Protein AF-A0A5S3YMP7-F1 (afdb_monomer)

Secondary structure (DSSP, 8-state):
---------------TT--B---STT-B-BTTTEEEEEEES-EETTEES----S---GGGS-SEEEEEEEEES-TT-EEEEEEEETTEEEEEEEEE--SSEEEEEEEEE--TT--S-EEEEE-

Organism: NCBI:txid161398

Sequence (123 aa):
ETETETRAEAKNQFDAEARIASVALGAKIDTQFISRAVLTTLIDDREPTNVLKDVIATTQFSDKLYFFTEVHALKDQVVSHLWFHQDELMAEVELPIQAARYRTYSSKNVMPSQTGDWRVEVV

Radius of gyration: 16.84 Å; Cα contacts (8 Å, |Δi|>4): 259; chains: 1; bounding box: 42×25×65 Å

Mean predicted aligned error: 10.52 Å

Foldseek 3Di:
DDDDDDDDDPPPCPDPPQPFDLDAQREGDRVVWWVDKAKALDDDPLHGPDGHHDKCQVVPHPFKIKIKTKTAPQAQHKKWKFKDQPNDTPDIDIDHHHDRIDIDMDMDGQDPVRGIGMYIYID

Nearest PDB structures (foldseek):
  6a97-assembly1_A  TM=4.297E-01  e=4.064E-02  Mus musculus
  8wae-assembly2_B  TM=6.163E-01  e=4.234E-01  Flammeovirga sp. OC4
  2y7q-assembly1_D  TM=5.086E-01  e=7.499E-01  Homo sapiens
  2y7q-assembly1_B  TM=4.751E-01  e=6.317E-01  Homo sapiens
  2jdp-assembly1_D  TM=4.290E-01  e=9.980E-01  Pseudomonas aeruginosa

Structure (mmCIF, N/CA/C/O backbone):
data_AF-A0A5S3YMP7-F1
#
_entry.id   AF-A0A5S3YMP7-F1
#
loop_
_atom_site.group_PDB
_atom_site.id
_atom_site.type_symbol
_atom_site.label_atom_id
_atom_site.label_alt_id
_atom_site.label_comp_id
_atom_site.label_asym_id
_atom_site.label_entity_id
_atom_site.label_seq_id
_atom_site.pdbx_PDB_ins_code
_atom_site.Cartn_x
_atom_site.Cartn_y
_atom_site.Cartn_z
_atom_site.occupancy
_atom_site.B_iso_or_equiv
_atom_site.auth_seq_id
_atom_site.auth_comp_id
_atom_site.auth_asym_id
_atom_site.auth_atom_id
_atom_site.pdbx_PDB_model_num
ATOM 1 N N . GLU A 1 1 ? -26.571 1.483 -45.012 1.00 40.94 1 GLU A N 1
ATOM 2 C CA . GLU A 1 1 ? -26.488 2.418 -43.875 1.00 40.94 1 GLU A CA 1
ATOM 3 C C . GLU A 1 1 ? -26.766 1.576 -42.641 1.00 40.94 1 GLU A C 1
ATOM 5 O O . GLU A 1 1 ? -27.828 0.982 -42.564 1.00 40.94 1 GLU A O 1
ATOM 10 N N . THR A 1 2 ? -25.776 1.245 -41.826 1.00 38.09 2 THR A N 1
ATOM 11 C CA . THR A 1 2 ? -25.373 2.142 -40.743 1.00 38.09 2 THR A CA 1
ATOM 12 C C . THR A 1 2 ? -23.894 1.984 -40.388 1.00 38.09 2 THR A C 1
ATOM 14 O O . THR A 1 2 ? -23.425 0.902 -40.041 1.00 38.09 2 THR A O 1
ATOM 17 N N . GLU A 1 3 ? -23.184 3.105 -40.485 1.00 40.47 3 GLU A N 1
ATOM 18 C CA . GLU A 1 3 ? -21.848 3.337 -39.948 1.00 40.47 3 GLU A CA 1
ATOM 19 C C . GLU A 1 3 ? -21.880 3.439 -38.413 1.00 40.47 3 GLU A C 1
ATOM 21 O O . GLU A 1 3 ? -22.714 4.120 -37.822 1.00 40.47 3 GLU A O 1
ATOM 26 N N . THR A 1 4 ? -20.995 2.657 -37.801 1.00 39.03 4 THR A N 1
ATOM 27 C CA . THR A 1 4 ? -19.967 3.014 -36.810 1.00 39.03 4 THR A CA 1
ATOM 28 C C . THR A 1 4 ? -19.983 4.423 -36.187 1.00 39.03 4 THR A C 1
ATOM 30 O O . THR A 1 4 ? -19.952 5.414 -36.900 1.00 39.03 4 THR A O 1
ATOM 33 N N . GLU A 1 5 ? -19.898 4.488 -34.849 1.00 46.69 5 GLU A N 1
ATOM 34 C CA . GLU A 1 5 ? -18.800 5.078 -34.033 1.00 46.69 5 GLU A CA 1
ATOM 35 C C . GLU A 1 5 ? -19.335 5.539 -32.656 1.00 46.69 5 GLU A C 1
ATOM 37 O O . GLU A 1 5 ? -20.278 6.317 -32.591 1.00 46.69 5 GLU A O 1
ATOM 42 N N . THR A 1 6 ? -18.958 4.965 -31.503 1.00 40.44 6 THR A N 1
ATOM 43 C CA . THR A 1 6 ? -17.669 4.907 -30.760 1.00 40.44 6 THR A CA 1
ATOM 44 C C . THR A 1 6 ? -17.685 5.867 -29.560 1.00 40.44 6 THR A C 1
ATOM 46 O O . THR A 1 6 ? -18.083 7.020 -29.705 1.00 40.44 6 THR A O 1
ATOM 49 N N . ARG A 1 7 ? -17.116 5.384 -28.430 1.00 36.66 7 ARG A N 1
ATOM 50 C CA . ARG A 1 7 ? -16.357 6.111 -27.375 1.00 36.66 7 ARG A CA 1
ATOM 51 C C . ARG A 1 7 ? -17.055 6.195 -26.009 1.00 36.66 7 ARG A C 1
ATOM 53 O O . ARG A 1 7 ? -18.170 6.674 -25.923 1.00 36.66 7 ARG A O 1
ATOM 60 N N . ALA A 1 8 ? -16.445 5.869 -24.875 1.00 43.53 8 ALA A N 1
ATOM 61 C CA . ALA A 1 8 ? -15.251 5.103 -24.528 1.00 43.53 8 ALA A CA 1
ATOM 62 C C . ALA A 1 8 ? -15.355 4.851 -23.018 1.00 43.53 8 ALA A C 1
ATOM 64 O O . ALA A 1 8 ? -15.471 5.803 -22.254 1.00 43.53 8 ALA A O 1
ATOM 65 N N . GLU A 1 9 ? -15.273 3.596 -22.595 1.00 35.72 9 GLU A N 1
ATOM 66 C CA . GLU A 1 9 ? -15.021 3.238 -21.201 1.00 35.72 9 GLU A CA 1
ATOM 67 C C . GLU A 1 9 ? -13.908 2.196 -21.221 1.00 35.72 9 GLU A C 1
ATOM 69 O O . GLU A 1 9 ? -14.138 1.012 -21.469 1.00 35.72 9 GLU A O 1
ATOM 74 N N . ALA A 1 10 ? -12.672 2.660 -21.039 1.00 40.00 10 ALA A N 1
ATOM 75 C CA . ALA A 1 10 ? -11.547 1.793 -20.734 1.00 40.00 10 ALA A CA 1
ATOM 76 C C . ALA A 1 10 ? -11.792 1.215 -19.335 1.00 40.00 10 ALA A C 1
ATOM 78 O O . ALA A 1 10 ? -11.411 1.795 -18.322 1.00 40.00 10 ALA A O 1
ATOM 79 N N . LYS A 1 11 ? -12.536 0.109 -19.287 1.00 36.53 11 LYS A N 1
ATOM 80 C CA . LYS A 1 11 ? -12.733 -0.675 -18.075 1.00 36.53 11 LYS A CA 1
ATOM 81 C C . LYS A 1 11 ? -11.385 -1.246 -17.669 1.00 36.53 11 LYS A C 1
ATOM 83 O O . LYS A 1 11 ? -10.815 -2.052 -18.397 1.00 36.53 11 LYS A O 1
ATOM 88 N N . ASN A 1 12 ? -10.921 -0.788 -16.511 1.00 45.66 12 ASN A N 1
ATOM 89 C CA . ASN A 1 12 ? -9.810 -1.331 -15.748 1.00 45.66 12 ASN A CA 1
ATOM 90 C C . ASN A 1 12 ? -10.000 -2.852 -15.641 1.00 45.66 12 ASN A C 1
ATOM 92 O O . ASN A 1 12 ? -10.840 -3.337 -14.883 1.00 45.66 12 ASN A O 1
ATOM 96 N N . GLN A 1 13 ? -9.313 -3.591 -16.507 1.00 38.78 13 GLN A N 1
ATOM 97 C CA . GLN A 1 13 ? -9.484 -5.025 -16.671 1.00 38.78 13 GLN A CA 1
ATOM 98 C C . GLN A 1 13 ? -8.516 -5.721 -15.720 1.00 38.78 13 GLN A C 1
ATOM 100 O O . GLN A 1 13 ? -7.450 -6.170 -16.122 1.00 38.78 13 GLN A O 1
ATOM 105 N N . PHE A 1 14 ? -8.888 -5.761 -14.441 1.00 36.81 14 PHE A N 1
ATOM 106 C CA . PHE A 1 14 ? -8.357 -6.761 -13.523 1.00 36.81 14 PHE A CA 1
ATOM 107 C C . PHE A 1 14 ? -9.219 -8.011 -13.675 1.00 36.81 14 PHE A C 1
ATOM 109 O O . PHE A 1 14 ? -10.425 -7.985 -13.421 1.00 36.81 14 PHE A O 1
ATOM 116 N N . ASP A 1 15 ? -8.605 -9.061 -14.219 1.00 40.41 15 ASP A N 1
ATOM 117 C CA . ASP A 1 15 ? -9.253 -10.306 -14.617 1.00 4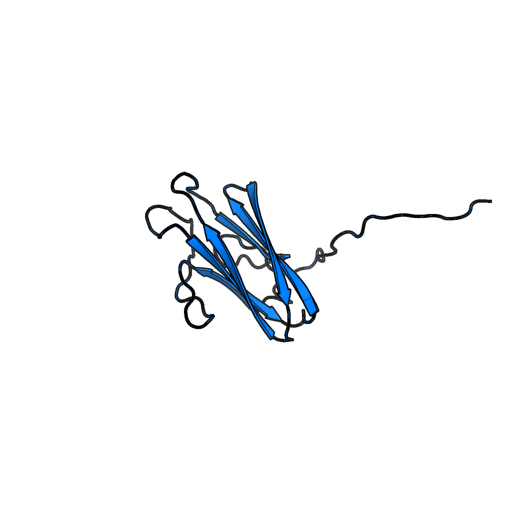0.41 15 ASP A CA 1
ATOM 118 C C . ASP A 1 15 ? -10.042 -10.945 -13.469 1.00 40.41 15 ASP A C 1
ATOM 120 O O . ASP A 1 15 ? -9.562 -11.103 -12.345 1.00 40.41 15 ASP A O 1
ATOM 124 N N . ALA A 1 16 ? -11.259 -11.391 -13.781 1.00 44.00 16 ALA A N 1
ATOM 125 C CA . ALA A 1 16 ? -12.158 -12.066 -12.845 1.00 44.00 16 ALA A CA 1
ATOM 126 C C . ALA A 1 16 ? -11.643 -13.447 -12.370 1.00 44.00 16 ALA A C 1
ATOM 128 O O . ALA A 1 16 ? -12.273 -14.073 -11.520 1.00 44.00 16 ALA A O 1
ATOM 129 N N . GLU A 1 17 ? -10.506 -13.914 -12.899 1.00 36.53 17 GLU A N 1
ATOM 130 C CA . GLU A 1 17 ? -9.829 -15.161 -12.516 1.00 36.53 17 GLU A CA 1
ATOM 131 C C . GLU A 1 17 ? -8.598 -14.951 -11.616 1.00 36.53 17 GLU A C 1
ATOM 133 O O . GLU A 1 17 ? -7.921 -15.928 -11.277 1.00 36.53 17 GLU A O 1
ATOM 138 N N . ALA A 1 18 ? -8.309 -13.709 -11.200 1.00 40.41 18 ALA A N 1
ATOM 139 C CA . ALA A 1 18 ? -7.247 -13.422 -10.241 1.00 40.41 18 ALA A CA 1
ATOM 140 C C . ALA A 1 18 ? -7.389 -14.343 -9.020 1.00 40.41 18 ALA A C 1
ATOM 142 O O . ALA A 1 18 ? -8.442 -14.426 -8.379 1.00 40.41 18 ALA A O 1
ATOM 143 N N . ARG A 1 19 ? -6.325 -15.081 -8.694 1.00 41.00 19 ARG A N 1
ATOM 144 C CA . ARG A 1 19 ? -6.305 -15.971 -7.528 1.00 41.00 19 ARG A CA 1
ATOM 145 C C . ARG A 1 19 ? -6.183 -15.106 -6.279 1.00 41.00 19 ARG A C 1
ATOM 147 O O . ARG A 1 19 ? -5.072 -14.876 -5.799 1.00 41.00 19 ARG A O 1
ATOM 154 N N . ILE A 1 20 ? -7.325 -14.622 -5.789 1.00 41.81 20 ILE A N 1
ATOM 155 C CA . ILE A 1 20 ? -7.423 -13.777 -4.598 1.00 41.81 20 ILE A CA 1
ATOM 156 C C . ILE A 1 20 ? -7.019 -14.592 -3.370 1.00 41.81 20 ILE A C 1
ATOM 158 O O . ILE A 1 20 ? -7.780 -15.436 -2.897 1.00 41.81 20 ILE A O 1
ATOM 162 N N . ALA A 1 21 ? -5.823 -14.341 -2.840 1.00 42.88 21 ALA A N 1
ATOM 163 C CA . ALA A 1 21 ? -5.437 -14.830 -1.520 1.00 42.88 21 ALA A CA 1
ATOM 164 C C . ALA A 1 21 ? -5.695 -13.742 -0.475 1.00 42.88 21 ALA A C 1
ATOM 166 O O . ALA A 1 21 ? -5.201 -12.627 -0.614 1.00 42.88 21 ALA A O 1
ATOM 167 N N . SER A 1 22 ? -6.420 -14.077 0.593 1.00 44.00 22 SER A N 1
ATOM 168 C CA . SER A 1 22 ? -6.526 -13.218 1.775 1.00 44.00 22 SER A CA 1
ATOM 169 C C . SER A 1 22 ? -5.193 -13.239 2.522 1.00 44.00 22 SER A C 1
ATOM 171 O O . SER A 1 22 ? -4.933 -14.159 3.298 1.00 44.00 22 SER A O 1
ATOM 173 N N . VAL A 1 23 ? -4.325 -12.256 2.287 1.00 49.38 23 VAL A N 1
ATOM 174 C CA . VAL A 1 23 ? -3.033 -12.154 2.984 1.00 49.38 23 VAL A CA 1
ATOM 175 C C . VAL A 1 23 ? -3.065 -10.942 3.903 1.00 49.38 23 VAL A C 1
ATOM 177 O O . VAL A 1 23 ? -3.118 -9.826 3.415 1.00 49.38 23 VAL A O 1
ATOM 180 N N . ALA A 1 24 ? -3.031 -11.184 5.220 1.00 46.44 24 ALA A N 1
ATOM 181 C CA . ALA A 1 24 ? -3.070 -10.181 6.293 1.00 46.44 24 ALA A CA 1
ATOM 182 C C . ALA A 1 24 ? -4.270 -9.206 6.206 1.00 46.44 24 ALA A C 1
ATOM 184 O O . ALA A 1 24 ? -4.332 -8.331 5.348 1.00 46.44 24 ALA A O 1
ATOM 185 N N . LEU A 1 25 ? -5.230 -9.338 7.130 1.00 55.75 25 LEU A N 1
ATOM 186 C CA . LEU A 1 25 ? -6.374 -8.417 7.256 1.00 55.75 25 LEU A CA 1
ATOM 187 C C . LEU A 1 25 ? -7.221 -8.243 5.974 1.00 55.75 25 LEU A C 1
ATOM 189 O O . LEU A 1 25 ? -7.590 -7.142 5.576 1.00 55.75 25 LEU A O 1
ATOM 193 N N . GLY A 1 26 ? -7.560 -9.354 5.314 1.00 57.69 26 GLY A N 1
ATOM 194 C CA . GLY A 1 26 ? -8.542 -9.340 4.222 1.00 57.69 26 GLY A CA 1
ATOM 195 C C . GLY A 1 26 ? -8.078 -8.624 2.951 1.00 57.69 26 GLY A C 1
ATOM 196 O O . GLY A 1 26 ? -8.922 -8.237 2.135 1.00 57.69 26 GLY A O 1
ATOM 197 N N . ALA A 1 27 ? -6.765 -8.437 2.772 1.00 65.06 27 ALA A N 1
ATOM 198 C CA . ALA A 1 27 ? -6.254 -7.893 1.529 1.00 65.06 27 ALA A CA 1
ATOM 199 C C . ALA A 1 27 ? -6.644 -8.787 0.352 1.00 65.06 27 ALA A C 1
ATOM 201 O O . ALA A 1 27 ? -6.510 -10.010 0.426 1.00 65.06 27 ALA A O 1
ATOM 202 N N . LYS A 1 28 ? -7.134 -8.175 -0.726 1.00 69.50 28 LYS A N 1
ATOM 203 C CA . LYS A 1 28 ? -7.396 -8.877 -1.983 1.00 69.50 28 LYS A CA 1
ATOM 204 C C . LYS A 1 28 ? -6.233 -8.600 -2.916 1.00 69.50 28 LYS A C 1
ATOM 206 O O . LYS A 1 28 ? -5.962 -7.439 -3.211 1.00 69.50 28 LYS A O 1
ATOM 211 N N . ILE A 1 29 ? -5.538 -9.660 -3.317 1.00 78.06 29 ILE A N 1
ATOM 212 C CA . ILE A 1 29 ? -4.356 -9.582 -4.174 1.00 78.06 29 ILE A CA 1
ATOM 213 C C . ILE A 1 29 ? -4.439 -10.609 -5.293 1.00 78.06 29 ILE A C 1
ATOM 215 O O . ILE A 1 29 ? -4.889 -11.728 -5.060 1.00 78.06 29 ILE A O 1
ATOM 219 N N . ASP A 1 30 ? -3.939 -10.273 -6.477 1.00 84.00 30 ASP A N 1
ATOM 220 C CA . ASP A 1 30 ? -3.674 -11.279 -7.497 1.00 84.00 30 ASP A CA 1
ATOM 221 C C . ASP A 1 30 ? -2.325 -11.959 -7.234 1.00 84.00 30 ASP A C 1
ATOM 223 O O . ASP A 1 30 ? -1.249 -11.399 -7.463 1.00 84.00 30 ASP A O 1
ATOM 227 N N . THR A 1 31 ? -2.377 -13.198 -6.749 1.00 83.12 31 THR A N 1
ATOM 228 C CA . THR A 1 31 ? -1.168 -13.986 -6.463 1.00 83.12 31 THR A CA 1
ATOM 229 C C . THR A 1 31 ? -0.366 -14.375 -7.707 1.00 83.12 31 THR A C 1
ATOM 231 O O . THR A 1 31 ? 0.763 -14.845 -7.563 1.00 83.12 31 THR A O 1
ATOM 234 N N . GLN A 1 32 ? -0.892 -14.155 -8.919 1.00 88.31 32 GLN A N 1
ATOM 235 C CA . GLN A 1 32 ? -0.117 -14.275 -10.154 1.00 88.31 32 GLN A CA 1
ATOM 236 C C . GLN A 1 32 ? 0.967 -13.198 -10.275 1.00 88.31 32 GLN A C 1
ATOM 238 O O . GLN A 1 32 ? 1.997 -13.461 -10.888 1.00 88.31 32 GLN A O 1
ATOM 243 N N . PHE A 1 33 ? 0.747 -12.011 -9.703 1.00 91.19 33 PHE A N 1
ATOM 244 C CA . PHE A 1 33 ? 1.648 -10.858 -9.836 1.00 91.19 33 PHE A CA 1
ATOM 245 C C . PHE A 1 33 ? 2.189 -10.362 -8.497 1.00 91.19 33 PHE A C 1
ATOM 247 O O . PHE A 1 33 ? 3.180 -9.632 -8.452 1.00 91.19 33 PHE A O 1
ATOM 254 N N . ILE A 1 34 ? 1.586 -10.775 -7.385 1.00 90.75 34 ILE A N 1
ATOM 255 C CA . ILE A 1 34 ? 1.952 -10.330 -6.044 1.00 90.75 34 ILE A CA 1
ATOM 256 C C . ILE A 1 34 ? 2.487 -11.525 -5.266 1.00 90.75 34 ILE A C 1
ATOM 258 O O . ILE A 1 34 ? 1.763 -12.465 -4.950 1.00 90.75 34 ILE A O 1
ATOM 262 N N . SER A 1 35 ? 3.782 -11.487 -4.953 1.00 89.94 35 SER A N 1
ATOM 263 C CA . SER A 1 35 ? 4.452 -12.555 -4.205 1.00 89.94 35 SER A CA 1
ATOM 264 C C . SER A 1 35 ? 4.366 -12.346 -2.694 1.00 89.94 35 SER A C 1
ATOM 266 O O . SER A 1 35 ? 4.386 -13.315 -1.934 1.00 89.94 35 SER A O 1
ATOM 268 N N . ARG A 1 36 ? 4.270 -11.089 -2.243 1.00 89.00 36 ARG A N 1
ATOM 269 C CA . ARG A 1 36 ? 4.077 -10.722 -0.835 1.00 89.00 36 ARG A CA 1
ATOM 270 C C . ARG A 1 36 ? 3.163 -9.513 -0.726 1.00 89.00 36 ARG A C 1
ATOM 272 O O . ARG A 1 36 ? 3.337 -8.547 -1.460 1.00 89.00 36 ARG A O 1
ATOM 279 N N . ALA A 1 37 ? 2.262 -9.554 0.246 1.00 88.50 37 ALA A N 1
ATOM 280 C CA . ALA A 1 37 ? 1.450 -8.425 0.672 1.0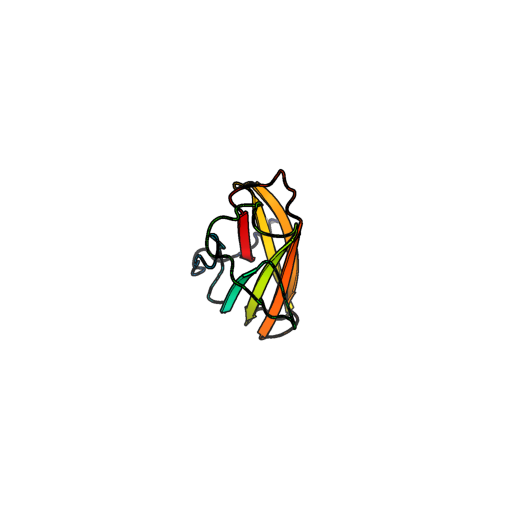0 88.50 37 ALA A CA 1
ATOM 281 C C . ALA A 1 37 ? 1.389 -8.441 2.200 1.00 88.50 37 ALA A C 1
ATOM 283 O O . ALA A 1 37 ? 1.018 -9.453 2.792 1.00 88.50 37 ALA A O 1
ATOM 284 N N . VAL A 1 38 ? 1.850 -7.373 2.846 1.00 86.00 38 VAL A N 1
ATOM 285 C CA . VAL A 1 38 ? 2.032 -7.345 4.299 1.00 86.00 38 VAL A CA 1
ATOM 286 C C . VAL A 1 38 ? 1.586 -6.003 4.844 1.00 86.00 38 VAL A C 1
ATOM 288 O O . VAL A 1 38 ? 2.165 -4.965 4.525 1.00 86.00 38 VAL A O 1
ATOM 291 N N . LEU A 1 39 ? 0.593 -6.037 5.727 1.00 83.81 39 LEU A N 1
ATOM 292 C CA . LEU A 1 39 ? 0.250 -4.896 6.559 1.00 83.81 39 LEU A CA 1
ATOM 293 C C . LEU A 1 39 ? 1.175 -4.875 7.784 1.00 83.81 39 LEU A C 1
ATOM 295 O O . LEU A 1 39 ? 1.274 -5.858 8.523 1.00 83.81 39 LEU A O 1
ATOM 299 N N . THR A 1 40 ? 1.876 -3.763 7.976 1.00 83.69 40 THR A N 1
ATOM 300 C CA . THR A 1 40 ? 2.902 -3.584 9.009 1.00 83.69 40 THR A CA 1
ATOM 301 C C . THR A 1 40 ? 2.796 -2.195 9.636 1.00 83.69 40 THR A C 1
ATOM 303 O O . THR A 1 40 ? 2.273 -1.255 9.037 1.00 83.69 40 THR A O 1
ATOM 306 N N . THR A 1 41 ? 3.313 -2.045 10.851 1.00 83.19 41 THR A N 1
ATOM 307 C CA . THR A 1 41 ? 3.457 -0.733 11.507 1.00 83.19 41 THR A CA 1
ATOM 308 C C . THR A 1 41 ? 4.783 -0.067 11.160 1.00 83.19 41 THR A C 1
ATOM 310 O O . THR A 1 41 ? 4.953 1.126 11.395 1.00 83.19 41 THR A O 1
ATOM 313 N N . LEU A 1 42 ? 5.734 -0.830 10.618 1.00 85.44 42 LEU A N 1
ATOM 314 C CA . LEU A 1 42 ? 7.073 -0.345 10.328 1.00 85.44 42 LEU A CA 1
ATOM 315 C C . LEU A 1 42 ? 7.682 -1.059 9.112 1.00 85.44 42 LEU A C 1
ATOM 317 O O . LEU A 1 42 ? 7.497 -2.262 8.901 1.00 85.44 42 LEU A O 1
ATOM 321 N N . ILE A 1 43 ? 8.401 -0.274 8.313 1.00 85.69 43 ILE A N 1
ATOM 322 C CA . ILE A 1 43 ? 9.248 -0.730 7.214 1.00 85.69 43 ILE A CA 1
ATOM 323 C C . ILE A 1 43 ? 10.661 -0.235 7.506 1.00 85.69 43 ILE A C 1
ATOM 325 O O . ILE A 1 43 ? 10.857 0.962 7.709 1.00 85.69 43 ILE A O 1
ATOM 329 N N . ASP A 1 44 ? 11.621 -1.153 7.498 1.00 87.69 44 ASP A N 1
ATOM 330 C CA . ASP A 1 44 ? 13.049 -0.881 7.644 1.00 87.69 44 ASP A CA 1
ATOM 331 C C . ASP A 1 44 ? 13.789 -1.521 6.468 1.00 87.69 44 ASP A C 1
ATOM 333 O O . ASP A 1 44 ? 13.441 -2.620 6.044 1.00 87.69 44 ASP A O 1
ATOM 337 N N . ASP A 1 45 ? 14.733 -0.799 5.867 1.00 89.88 45 ASP A N 1
ATOM 338 C CA . ASP A 1 45 ? 15.464 -1.236 4.663 1.00 89.88 45 ASP A CA 1
ATOM 339 C C . ASP A 1 45 ? 14.574 -1.840 3.544 1.00 89.88 45 ASP A C 1
ATOM 341 O O . ASP A 1 45 ? 14.895 -2.837 2.899 1.00 89.88 45 ASP A O 1
ATOM 345 N N . ARG A 1 46 ? 13.404 -1.224 3.303 1.00 87.19 46 ARG A N 1
ATOM 346 C CA . ARG A 1 46 ? 12.387 -1.681 2.326 1.00 87.19 46 ARG A CA 1
ATOM 347 C C . ARG A 1 46 ? 11.816 -3.080 2.602 1.00 87.19 46 ARG A C 1
ATOM 349 O O . ARG A 1 46 ? 11.296 -3.717 1.684 1.00 87.19 46 ARG A O 1
ATOM 356 N N . GLU A 1 47 ? 11.863 -3.537 3.846 1.00 87.88 47 GLU A N 1
ATOM 357 C CA . GLU A 1 47 ? 11.242 -4.773 4.315 1.00 87.88 47 GLU A CA 1
ATOM 358 C C . GLU A 1 47 ? 10.295 -4.489 5.494 1.00 87.88 47 GLU A C 1
ATOM 360 O O . GLU A 1 47 ? 10.586 -3.645 6.346 1.00 87.88 47 GLU A O 1
ATOM 365 N N . PRO A 1 48 ? 9.141 -5.173 5.577 1.00 85.75 48 PRO A N 1
ATOM 366 C CA . PRO A 1 48 ? 8.278 -5.079 6.744 1.00 85.75 48 PRO A CA 1
ATOM 367 C C . PRO A 1 48 ? 8.954 -5.751 7.946 1.00 85.75 48 PRO A C 1
ATOM 369 O O . PRO A 1 48 ? 9.362 -6.910 7.876 1.00 85.75 48 PRO A O 1
ATOM 372 N N . THR A 1 49 ? 9.036 -5.048 9.074 1.00 82.94 49 THR A N 1
ATOM 373 C CA . THR A 1 49 ? 9.662 -5.585 10.298 1.00 82.94 49 THR A CA 1
ATOM 374 C C . THR A 1 49 ? 8.705 -6.424 11.142 1.00 82.94 49 THR A C 1
ATOM 376 O O . THR A 1 49 ? 9.132 -7.174 12.018 1.00 82.94 49 THR A O 1
ATOM 379 N N . ASN A 1 50 ? 7.398 -6.295 10.908 1.00 77.56 50 ASN A N 1
ATOM 380 C CA . ASN A 1 50 ? 6.352 -7.040 11.595 1.00 77.56 50 ASN A CA 1
ATOM 381 C C . ASN A 1 50 ? 5.157 -7.302 10.668 1.00 77.56 50 ASN A C 1
ATOM 383 O O . ASN A 1 5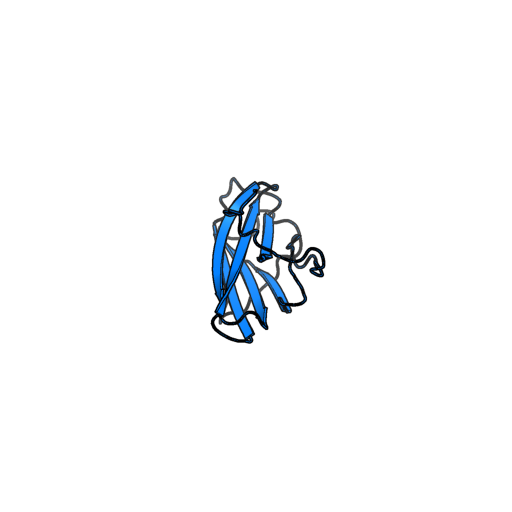0 ? 5.056 -6.751 9.576 1.00 77.56 50 ASN A O 1
ATOM 387 N N . VAL A 1 51 ? 4.254 -8.179 11.106 1.00 75.81 51 VAL A N 1
ATOM 388 C CA . VAL A 1 51 ? 3.037 -8.535 10.366 1.00 75.81 51 VAL A CA 1
ATOM 389 C C . VAL A 1 51 ? 1.842 -8.352 11.288 1.00 75.81 51 VAL A C 1
ATOM 391 O O . VAL A 1 51 ? 1.779 -8.987 12.342 1.00 75.81 51 VAL A O 1
ATOM 394 N N . LEU A 1 52 ? 0.890 -7.512 10.887 1.00 72.56 52 LEU A N 1
ATOM 395 C CA . LEU A 1 52 ? -0.413 -7.400 11.538 1.00 72.56 52 LEU A CA 1
ATOM 396 C C . LEU A 1 52 ? -1.330 -8.486 10.964 1.00 72.56 52 LEU A C 1
ATOM 398 O O . LEU A 1 52 ? -1.564 -8.523 9.758 1.00 72.56 52 LEU A O 1
ATOM 402 N N . LYS A 1 53 ? -1.776 -9.425 11.806 1.00 59.94 53 LYS A N 1
ATOM 403 C CA . LYS A 1 53 ? -2.477 -10.645 11.358 1.00 59.94 53 LYS A CA 1
ATOM 404 C C . LYS A 1 53 ? -3.994 -10.577 11.496 1.00 59.94 53 LYS A C 1
ATOM 406 O O . LYS A 1 53 ? -4.682 -11.115 10.640 1.00 59.94 53 LYS A O 1
ATOM 411 N N . ASP A 1 54 ? -4.491 -9.880 12.508 1.00 55.94 54 ASP A N 1
ATOM 412 C CA . ASP A 1 54 ? -5.911 -9.796 12.834 1.00 55.94 54 ASP A CA 1
ATOM 413 C C . ASP A 1 54 ? -6.212 -8.411 13.399 1.00 55.94 54 ASP A C 1
ATOM 415 O O . ASP A 1 54 ? -5.359 -7.838 14.073 1.00 55.94 54 ASP A O 1
ATOM 419 N N . VAL A 1 55 ? -7.392 -7.894 13.052 1.00 51.34 55 VAL A N 1
ATOM 420 C CA . VAL A 1 55 ? -8.079 -6.691 13.551 1.00 51.34 55 VAL A CA 1
ATOM 421 C C . VAL A 1 55 ? -7.180 -5.654 14.224 1.00 51.34 55 VAL A C 1
ATOM 423 O O . VAL A 1 55 ? -6.692 -5.808 15.345 1.00 51.34 55 VAL A O 1
ATOM 426 N N . ILE A 1 56 ? -7.045 -4.526 13.540 1.00 54.16 56 ILE A N 1
ATOM 427 C CA . ILE A 1 56 ? -6.330 -3.351 14.007 1.00 54.16 56 ILE A CA 1
ATOM 428 C C . ILE A 1 56 ? -7.099 -2.727 15.184 1.00 54.16 56 ILE A C 1
ATOM 430 O O . ILE A 1 56 ? -7.897 -1.802 15.049 1.00 54.16 56 ILE A O 1
ATOM 434 N N . ALA A 1 57 ? -6.860 -3.251 16.386 1.00 51.28 57 ALA A N 1
ATOM 435 C CA . ALA A 1 57 ? -7.223 -2.575 17.617 1.00 51.28 57 ALA A CA 1
ATOM 436 C C . ALA A 1 57 ? -6.276 -1.378 17.765 1.00 51.28 57 ALA A C 1
ATOM 438 O O . ALA A 1 57 ? -5.112 -1.529 18.141 1.00 51.28 57 ALA A O 1
ATOM 439 N N . THR A 1 58 ? -6.776 -0.189 17.425 1.00 49.09 58 THR A N 1
ATOM 440 C CA . THR A 1 58 ? -6.093 1.125 17.433 1.00 49.09 58 THR A CA 1
ATOM 441 C C . THR A 1 58 ? -5.340 1.435 18.723 1.00 49.09 58 THR A C 1
ATOM 443 O O . THR A 1 58 ? -4.478 2.302 18.742 1.00 49.09 58 THR A O 1
ATOM 446 N N . THR A 1 59 ? -5.623 0.712 19.803 1.00 46.06 59 THR A N 1
ATOM 447 C CA . THR A 1 59 ? -4.926 0.813 21.084 1.00 46.06 59 THR A CA 1
ATOM 448 C C . THR A 1 59 ? -3.481 0.291 21.071 1.00 46.06 59 THR A C 1
ATOM 450 O O . THR A 1 59 ? -2.813 0.421 22.093 1.00 46.06 59 THR A O 1
ATOM 453 N N . GLN A 1 60 ? -2.977 -0.290 19.970 1.00 50.69 60 GLN A N 1
ATOM 454 C CA . GLN A 1 60 ? -1.688 -1.009 19.955 1.00 50.69 60 GLN A CA 1
ATOM 455 C C . GLN A 1 60 ? -0.628 -0.519 18.948 1.00 50.69 60 GLN A C 1
ATOM 457 O O . GLN A 1 60 ? 0.449 -1.110 18.888 1.00 50.69 60 GLN A O 1
ATOM 462 N N . PHE A 1 61 ? -0.863 0.538 18.165 1.00 57.81 61 PHE A N 1
ATOM 463 C CA . PHE A 1 61 ? 0.142 1.040 17.216 1.00 57.81 61 PHE A CA 1
ATOM 464 C C . PHE A 1 61 ? 0.064 2.558 17.045 1.00 57.81 61 PHE A C 1
ATOM 466 O O . PHE A 1 61 ? -0.994 3.167 17.168 1.00 57.81 61 PHE A O 1
ATOM 473 N N . SER A 1 62 ? 1.216 3.168 16.772 1.00 55.47 62 SER A N 1
ATOM 474 C CA . SER A 1 62 ? 1.345 4.601 16.517 1.00 55.47 62 SER A CA 1
ATOM 475 C C . SER A 1 62 ? 0.807 4.940 15.130 1.00 55.47 62 SER A C 1
ATOM 477 O O . SER A 1 62 ? 1.437 4.513 14.168 1.00 55.47 62 SER A O 1
ATOM 479 N N . ASP A 1 63 ? -0.306 5.680 15.063 1.00 74.25 63 ASP A N 1
ATOM 480 C CA . ASP A 1 63 ? -0.888 6.566 14.026 1.00 74.25 63 ASP A CA 1
ATOM 481 C C . ASP A 1 63 ? -0.745 6.272 12.519 1.00 74.25 63 ASP A C 1
ATOM 483 O O . ASP A 1 63 ? -1.451 6.887 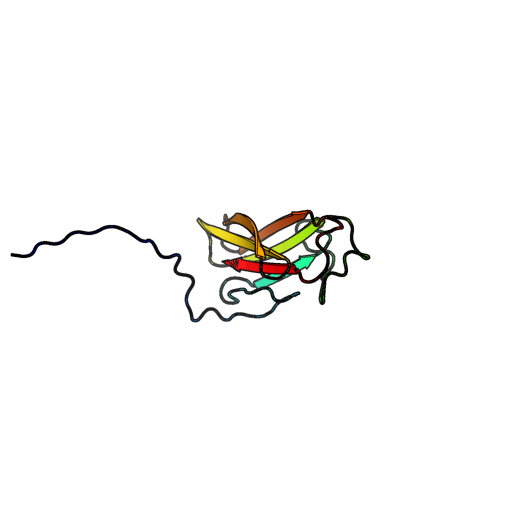11.729 1.00 74.25 63 ASP A O 1
ATOM 487 N N . LYS A 1 64 ? 0.141 5.396 12.052 1.00 84.62 64 LYS A N 1
ATOM 488 C CA . LYS A 1 64 ? 0.448 5.150 10.648 1.00 84.62 64 LYS A CA 1
ATOM 489 C C . LYS A 1 64 ? 0.616 3.658 10.399 1.00 84.62 64 LYS A C 1
ATOM 491 O O . LYS A 1 64 ? 1.406 2.978 11.049 1.00 84.62 64 LYS A O 1
ATOM 496 N N . LEU A 1 65 ? -0.097 3.178 9.392 1.00 86.31 65 LEU A N 1
ATOM 497 C CA . LEU A 1 65 ? 0.049 1.842 8.840 1.00 86.31 65 LEU A CA 1
ATOM 498 C C . LEU A 1 65 ? 0.796 1.905 7.522 1.00 86.31 65 LEU A C 1
ATOM 500 O O . LEU A 1 65 ? 0.664 2.868 6.764 1.00 86.31 65 LEU A O 1
ATOM 504 N N . TYR A 1 66 ? 1.524 0.839 7.231 1.00 90.00 66 TYR A N 1
ATOM 505 C CA . TYR A 1 66 ? 2.157 0.616 5.948 1.00 90.00 66 TYR A CA 1
ATOM 506 C C . TYR A 1 66 ? 1.628 -0.671 5.349 1.00 90.00 66 TYR A C 1
ATOM 508 O O . TYR A 1 66 ? 1.502 -1.684 6.036 1.00 90.00 66 TYR A O 1
ATOM 516 N N . PHE A 1 67 ? 1.362 -0.632 4.054 1.00 90.94 67 PHE A N 1
ATOM 517 C CA . PHE A 1 67 ? 1.036 -1.818 3.289 1.00 90.94 67 PHE A CA 1
ATOM 518 C C . PHE A 1 67 ? 2.142 -2.045 2.272 1.00 90.94 67 PHE A C 1
ATOM 520 O O . PHE A 1 67 ? 2.307 -1.267 1.331 1.00 90.94 67 PHE A O 1
ATOM 527 N N . PHE A 1 68 ? 2.948 -3.065 2.545 1.00 92.81 68 PHE A N 1
ATOM 528 C CA . PHE A 1 68 ? 4.065 -3.496 1.724 1.00 92.81 68 PHE A CA 1
ATOM 529 C C . PHE A 1 68 ? 3.583 -4.490 0.675 1.00 92.81 68 PHE A C 1
ATOM 531 O O . PHE A 1 68 ? 2.890 -5.451 1.014 1.00 92.81 68 PHE A O 1
ATOM 538 N N . THR A 1 69 ? 4.027 -4.310 -0.564 1.00 92.19 69 THR A N 1
ATOM 539 C CA . THR A 1 69 ? 3.799 -5.259 -1.650 1.00 92.19 69 THR A CA 1
ATOM 540 C C . THR A 1 69 ? 5.087 -5.564 -2.398 1.00 92.19 69 THR A C 1
ATOM 542 O O . THR A 1 69 ? 5.908 -4.695 -2.703 1.00 92.19 69 THR A O 1
ATOM 545 N N . GLU A 1 70 ? 5.266 -6.846 -2.700 1.00 93.50 70 GLU A N 1
ATOM 546 C CA . GLU A 1 70 ? 6.272 -7.312 -3.639 1.00 93.50 70 GLU A CA 1
ATOM 547 C C . GLU A 1 70 ? 5.582 -7.814 -4.904 1.00 93.50 70 GLU A C 1
ATOM 549 O O . GLU A 1 70 ? 4.835 -8.793 -4.883 1.00 93.50 70 GLU A O 1
ATOM 554 N N . VAL A 1 71 ? 5.858 -7.113 -5.997 1.00 94.56 71 VAL A N 1
ATOM 555 C CA . VAL A 1 71 ? 5.217 -7.266 -7.298 1.00 94.56 71 VAL A CA 1
ATOM 556 C C . VAL A 1 71 ? 6.203 -7.874 -8.290 1.00 94.56 71 VAL A C 1
ATOM 558 O O . VAL A 1 71 ? 7.410 -7.617 -8.229 1.00 94.56 71 VAL A O 1
ATOM 561 N N . HIS A 1 72 ? 5.698 -8.671 -9.225 1.00 94.00 72 HIS A N 1
ATOM 562 C CA . HIS A 1 72 ? 6.462 -9.227 -10.330 1.00 94.00 72 HIS A CA 1
ATOM 563 C C . HIS A 1 72 ? 5.675 -9.199 -11.641 1.00 94.00 72 HIS A C 1
ATOM 565 O O . HIS A 1 72 ? 4.454 -9.114 -11.640 1.00 94.0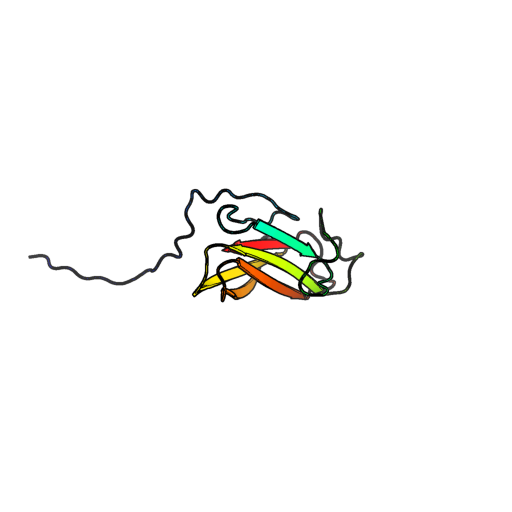0 72 HIS A O 1
ATOM 571 N N . ALA A 1 73 ? 6.397 -9.247 -12.763 1.00 91.31 73 ALA A N 1
ATOM 572 C CA . ALA A 1 73 ? 5.848 -9.279 -14.125 1.00 91.31 73 ALA A CA 1
ATOM 573 C C . ALA A 1 73 ? 4.957 -8.080 -14.532 1.00 91.31 73 ALA A C 1
ATOM 575 O O . ALA A 1 73 ? 4.370 -8.104 -15.607 1.00 91.31 73 ALA A O 1
ATOM 576 N N . LEU A 1 74 ? 4.937 -7.002 -13.740 1.00 92.38 74 LEU A N 1
ATOM 577 C CA . LEU A 1 74 ? 4.186 -5.766 -14.007 1.00 92.38 74 LEU A CA 1
ATOM 578 C C . LEU A 1 74 ? 5.100 -4.561 -14.286 1.00 92.38 74 LEU A C 1
ATOM 580 O O . LEU A 1 74 ? 4.776 -3.434 -13.931 1.00 92.38 74 LEU A O 1
ATOM 584 N N . LYS A 1 75 ? 6.281 -4.773 -14.880 1.00 95.25 75 LYS A N 1
ATOM 585 C CA . LYS A 1 75 ? 7.186 -3.660 -15.209 1.00 95.25 75 LYS A CA 1
ATOM 586 C C . LYS A 1 75 ? 6.491 -2.675 -16.159 1.00 95.25 75 LYS A C 1
ATOM 588 O O . LYS A 1 75 ? 5.867 -3.105 -17.122 1.00 95.25 75 LYS A O 1
ATOM 593 N N . ASP A 1 76 ? 6.669 -1.384 -15.895 1.00 95.06 76 ASP A N 1
ATOM 594 C CA . ASP A 1 76 ? 6.124 -0.259 -16.660 1.00 95.06 76 ASP A CA 1
ATOM 595 C C . ASP A 1 76 ? 4.584 -0.130 -16.558 1.00 95.06 76 ASP A C 1
ATOM 597 O O . ASP A 1 76 ? 3.986 0.688 -17.252 1.00 95.06 76 ASP A O 1
ATOM 601 N N . GLN A 1 77 ? 3.961 -0.876 -15.633 1.00 95.44 77 GLN A N 1
ATOM 602 C CA . GLN A 1 77 ? 2.552 -0.760 -15.244 1.00 95.44 77 GLN A CA 1
ATOM 603 C C . GLN A 1 77 ? 2.407 0.025 -13.929 1.00 95.44 77 GLN A C 1
ATOM 605 O O . GLN A 1 77 ? 3.382 0.278 -13.212 1.00 95.44 77 GLN A O 1
ATOM 610 N N . VAL A 1 78 ? 1.170 0.384 -13.589 1.00 95.50 78 VAL A N 1
ATOM 611 C CA . VAL A 1 78 ? 0.807 0.999 -12.307 1.00 95.50 78 VAL A CA 1
ATOM 612 C C . VAL A 1 78 ? 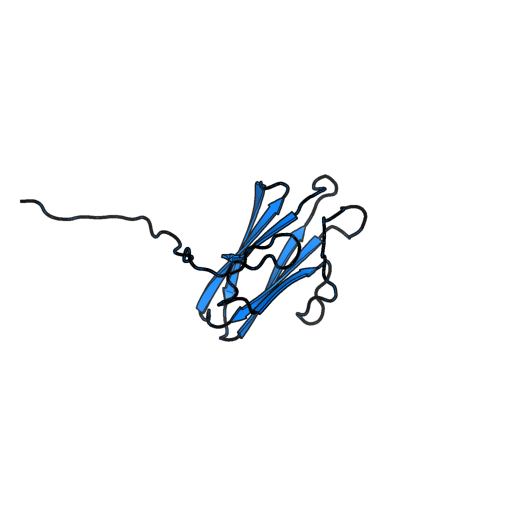-0.022 0.006 -11.506 1.00 95.50 78 VAL A C 1
ATOM 614 O O . VAL A 1 78 ? -0.923 -0.621 -12.052 1.00 95.50 78 VAL A O 1
ATOM 617 N N . VAL A 1 79 ? 0.308 -0.123 -10.224 1.00 94.25 79 VAL A N 1
ATOM 618 C CA . VAL A 1 79 ? -0.472 -0.870 -9.234 1.00 94.25 79 VAL A CA 1
ATOM 619 C C . VAL A 1 79 ? -1.030 0.125 -8.225 1.00 94.25 79 VAL A C 1
ATOM 621 O O . VAL A 1 79 ? -0.294 1.005 -7.778 1.00 94.25 79 VAL A O 1
ATOM 624 N N . SER A 1 80 ? -2.287 -0.018 -7.826 1.00 95.44 80 SER A N 1
ATOM 625 C CA . SER A 1 80 ? -2.918 0.833 -6.817 1.00 95.44 80 SER A CA 1
ATOM 626 C C . SER A 1 80 ? -3.119 0.090 -5.501 1.00 95.44 80 SER A C 1
ATOM 628 O O . SER A 1 80 ? -3.600 -1.040 -5.460 1.00 95.44 80 SER A O 1
ATOM 630 N N . HIS A 1 81 ? -2.797 0.756 -4.392 1.00 94.81 81 HIS A N 1
ATOM 631 C CA . HIS A 1 81 ? -3.242 0.346 -3.062 1.00 94.81 81 HIS A CA 1
ATOM 632 C C . HIS A 1 81 ? -4.525 1.089 -2.688 1.00 94.81 81 HIS A C 1
ATOM 634 O O . HIS A 1 81 ? -4.514 2.312 -2.525 1.00 94.81 81 HIS A O 1
ATOM 640 N N . LEU A 1 82 ? -5.609 0.342 -2.490 1.00 93.56 82 LEU A N 1
ATOM 641 C CA . LEU A 1 82 ? -6.911 0.859 -2.076 1.00 93.56 82 LEU A CA 1
ATOM 642 C C . LEU A 1 82 ? -7.118 0.600 -0.585 1.00 93.56 82 LEU A C 1
ATOM 644 O O . LEU A 1 82 ? -7.262 -0.544 -0.164 1.00 93.56 82 LEU A O 1
ATOM 648 N N . TRP A 1 83 ? -7.120 1.654 0.222 1.00 92.00 83 TRP A N 1
ATOM 649 C CA . TRP A 1 83 ? -7.267 1.579 1.674 1.00 92.00 83 TRP A CA 1
ATOM 650 C C . TRP A 1 83 ? -8.728 1.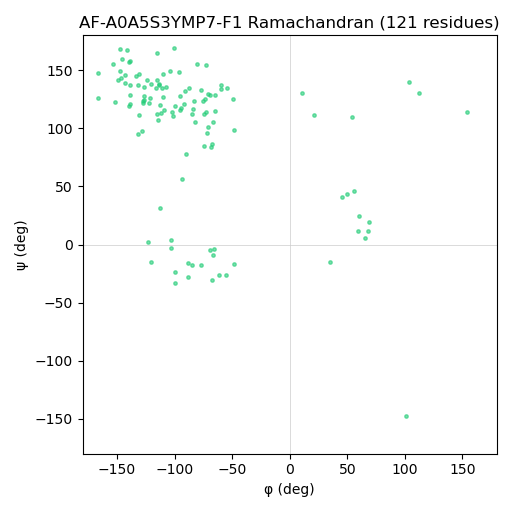692 2.077 1.00 92.00 83 TRP A C 1
ATOM 652 O O . TRP A 1 83 ? -9.342 2.730 1.845 1.00 92.00 83 TRP A O 1
ATOM 662 N N . PHE A 1 84 ? -9.245 0.679 2.763 1.00 88.88 84 PHE A N 1
ATOM 663 C CA . PHE A 1 84 ? -10.607 0.643 3.278 1.00 88.88 84 PHE A CA 1
ATOM 664 C C . PHE A 1 84 ? -10.629 0.658 4.806 1.00 88.88 84 PHE A C 1
ATOM 666 O O . PHE A 1 84 ? -9.859 -0.065 5.444 1.00 88.88 84 PHE A O 1
ATOM 673 N N . HIS A 1 85 ? -11.544 1.435 5.382 1.00 86.25 85 HIS A N 1
ATOM 674 C CA . HIS A 1 85 ? -11.901 1.405 6.803 1.00 86.25 85 HIS A CA 1
ATOM 675 C C . HIS A 1 85 ? -13.396 1.111 6.898 1.00 86.25 85 HIS A C 1
ATOM 677 O O . HIS A 1 85 ? -14.186 1.829 6.299 1.00 86.25 85 HIS A O 1
ATOM 683 N N . GLN A 1 86 ? -13.782 0.030 7.581 1.00 86.12 86 GLN A N 1
ATOM 684 C CA . GLN A 1 86 ? -15.190 -0.399 7.678 1.00 86.12 86 GLN A CA 1
ATOM 685 C C . GLN A 1 86 ? -15.908 -0.466 6.309 1.00 86.12 86 GLN A C 1
ATOM 687 O O . GLN A 1 86 ? -17.035 -0.001 6.164 1.00 86.12 86 GLN A O 1
ATOM 692 N N . ASP A 1 87 ? -15.223 -1.021 5.303 1.00 86.69 87 ASP A N 1
ATOM 693 C CA . ASP A 1 87 ? -15.666 -1.133 3.901 1.00 86.69 87 ASP A CA 1
ATOM 694 C C . ASP A 1 87 ? -15.844 0.190 3.127 1.00 86.69 87 ASP A C 1
ATOM 696 O O . ASP A 1 87 ? -16.206 0.170 1.950 1.00 86.69 87 ASP A O 1
ATOM 700 N N . GLU A 1 88 ? -15.493 1.334 3.717 1.00 91.31 88 GLU A N 1
ATOM 701 C CA . GLU A 1 88 ? -15.429 2.625 3.029 1.00 91.31 88 GLU A CA 1
ATOM 702 C C . GLU A 1 88 ? -14.026 2.876 2.460 1.00 91.31 88 GLU A C 1
ATOM 704 O O . GLU A 1 88 ? -13.024 2.703 3.158 1.00 91.31 88 GLU A O 1
ATOM 709 N N . LEU A 1 89 ? -13.932 3.291 1.190 1.00 92.88 89 LEU A N 1
ATOM 710 C CA . LEU A 1 89 ? -12.659 3.638 0.553 1.00 92.88 89 LEU A CA 1
ATOM 711 C C . LEU A 1 89 ? -12.131 4.971 1.105 1.00 92.88 89 LEU A C 1
ATOM 713 O O . LEU A 1 89 ? -12.680 6.037 0.845 1.00 92.88 89 LEU A O 1
ATOM 717 N N . MET A 1 90 ? -11.005 4.910 1.809 1.00 93.19 90 MET A N 1
ATOM 718 C CA . MET A 1 90 ? -10.388 6.044 2.500 1.00 93.19 90 MET A CA 1
ATOM 719 C C . MET A 1 90 ? -9.225 6.679 1.739 1.00 93.19 90 MET A C 1
ATOM 721 O O . MET A 1 90 ? -8.819 7.802 2.064 1.00 93.19 90 MET A O 1
ATOM 725 N N . ALA A 1 91 ? -8.586 5.931 0.840 1.00 94.62 91 ALA A N 1
ATOM 726 C CA . ALA A 1 91 ? -7.522 6.416 -0.034 1.00 94.62 91 ALA A CA 1
ATOM 727 C C . ALA A 1 91 ? -7.227 5.415 -1.155 1.00 94.62 91 ALA A C 1
ATOM 729 O O . ALA A 1 91 ? -7.253 4.209 -0.931 1.00 94.62 91 ALA A O 1
ATOM 730 N N . GLU A 1 92 ? -6.832 5.941 -2.307 1.00 96.94 92 GLU A N 1
ATOM 731 C CA . GLU A 1 92 ? -6.182 5.205 -3.387 1.00 96.94 92 GLU A CA 1
ATOM 732 C C . GLU A 1 92 ? -4.772 5.771 -3.577 1.00 96.94 92 GLU A C 1
ATOM 734 O O . GLU A 1 92 ? -4.574 6.989 -3.537 1.00 96.94 92 GLU A O 1
ATOM 739 N N . VAL A 1 93 ? -3.781 4.891 -3.716 1.00 97.06 93 VAL A N 1
ATOM 740 C CA . VAL A 1 93 ? -2.379 5.276 -3.906 1.00 97.06 93 VAL A CA 1
ATOM 741 C C . VAL A 1 93 ? -1.801 4.512 -5.085 1.00 97.06 93 VAL A C 1
ATOM 743 O O . VAL A 1 93 ? -1.577 3.309 -4.982 1.00 97.06 93 VAL A O 1
ATOM 746 N N . GLU A 1 94 ? -1.516 5.229 -6.168 1.00 97.06 94 GLU A N 1
ATOM 747 C CA . GLU A 1 94 ? -0.867 4.692 -7.364 1.00 97.06 94 GLU A CA 1
ATOM 748 C C . GLU A 1 94 ? 0.641 4.503 -7.146 1.00 97.06 94 GLU A C 1
ATOM 750 O O . GLU A 1 94 ? 1.345 5.390 -6.652 1.00 97.06 94 GLU A O 1
ATOM 755 N N . LEU A 1 95 ? 1.151 3.340 -7.543 1.00 96.81 95 LEU A N 1
ATOM 756 C CA . LEU A 1 95 ? 2.537 2.918 -7.371 1.00 96.81 95 LEU A CA 1
ATOM 757 C C . LEU A 1 95 ? 3.096 2.448 -8.725 1.00 96.81 95 LEU A C 1
ATOM 759 O O . LEU A 1 95 ? 2.879 1.301 -9.125 1.00 96.81 95 LEU A O 1
ATOM 763 N N . PRO A 1 96 ? 3.835 3.313 -9.444 1.00 96.75 96 PRO A N 1
ATOM 764 C CA . PRO A 1 96 ? 4.470 2.945 -10.706 1.00 96.75 96 PRO A CA 1
ATOM 765 C C . PRO A 1 96 ? 5.548 1.872 -10.509 1.00 96.75 96 PRO A C 1
ATOM 767 O O . PRO A 1 96 ? 6.467 2.038 -9.699 1.00 96.75 96 PRO A O 1
ATOM 770 N N . ILE A 1 97 ? 5.477 0.790 -11.282 1.00 96.56 97 ILE A N 1
ATOM 771 C CA . ILE A 1 97 ? 6.387 -0.353 -11.171 1.00 96.56 97 ILE A CA 1
ATOM 772 C C . ILE A 1 97 ? 7.535 -0.215 -12.171 1.00 96.56 97 ILE A C 1
ATOM 774 O O . ILE A 1 97 ? 7.350 -0.274 -13.382 1.00 96.56 97 ILE A O 1
ATOM 778 N N . GLN A 1 98 ? 8.761 -0.076 -11.664 1.00 94.56 98 GLN A N 1
ATOM 779 C CA . GLN A 1 98 ? 9.924 0.279 -12.495 1.00 94.56 98 GLN A CA 1
ATOM 780 C C . GLN A 1 98 ? 10.851 -0.908 -12.811 1.00 94.56 98 GLN A C 1
ATOM 782 O O . GLN A 1 98 ? 11.840 -0.758 -13.531 1.00 94.56 98 GLN A O 1
ATOM 787 N N . ALA A 1 99 ? 10.568 -2.101 -12.277 1.00 94.75 99 ALA A N 1
ATOM 788 C CA . ALA A 1 99 ? 11.370 -3.299 -12.522 1.00 94.75 99 ALA A CA 1
ATOM 789 C C . ALA A 1 99 ? 10.517 -4.574 -12.568 1.00 94.75 99 ALA A C 1
ATOM 791 O O . ALA A 1 99 ? 9.419 -4.623 -12.025 1.00 94.75 99 ALA A O 1
ATOM 792 N N . ALA A 1 100 ? 11.062 -5.629 -13.185 1.00 91.50 100 ALA A N 1
ATOM 793 C CA . ALA A 1 100 ? 10.393 -6.928 -13.331 1.00 91.50 100 ALA A CA 1
ATOM 794 C C . ALA A 1 100 ? 10.067 -7.611 -11.992 1.00 91.50 100 ALA A C 1
ATOM 796 O O . ALA A 1 100 ? 9.131 -8.402 -11.923 1.00 91.50 100 ALA A O 1
ATOM 797 N N . ARG A 1 101 ? 10.840 -7.298 -10.947 1.00 94.62 101 ARG A N 1
ATOM 798 C CA . ARG A 1 101 ? 10.546 -7.575 -9.541 1.00 94.62 101 ARG A CA 1
ATOM 799 C C . ARG A 1 101 ? 10.698 -6.261 -8.794 1.00 94.62 101 ARG A C 1
ATOM 801 O O . ARG A 1 101 ? 11.765 -5.650 -8.862 1.00 94.62 101 ARG A O 1
ATOM 808 N N . TYR A 1 102 ? 9.658 -5.832 -8.097 1.00 95.62 102 TYR A N 1
ATOM 809 C CA . TYR A 1 102 ? 9.623 -4.520 -7.471 1.00 95.62 102 TYR A CA 1
ATOM 810 C C . TYR A 1 102 ? 9.004 -4.605 -6.085 1.00 95.62 102 TYR A C 1
ATOM 812 O O . TYR A 1 102 ? 8.013 -5.295 -5.872 1.00 95.62 102 TYR A O 1
ATOM 820 N N . ARG A 1 103 ? 9.614 -3.905 -5.133 1.00 95.56 103 ARG A N 1
ATOM 821 C CA . ARG A 1 103 ? 9.089 -3.761 -3.780 1.00 95.56 103 ARG A CA 1
ATOM 822 C C . ARG A 1 103 ? 8.641 -2.334 -3.611 1.00 95.56 103 ARG A C 1
ATOM 824 O O . ARG A 1 103 ? 9.421 -1.414 -3.855 1.00 95.56 103 ARG A O 1
ATOM 831 N N . THR A 1 104 ? 7.405 -2.176 -3.188 1.00 95.44 104 THR A N 1
ATOM 832 C CA . THR A 1 104 ? 6.804 -0.876 -2.962 1.00 95.44 104 THR A CA 1
ATOM 833 C C . THR A 1 104 ? 5.932 -0.933 -1.721 1.00 95.44 104 THR A C 1
ATOM 835 O O . THR A 1 104 ? 5.676 -1.996 -1.151 1.00 95.44 104 THR A O 1
ATOM 838 N N . TYR A 1 105 ? 5.526 0.233 -1.251 1.00 95.19 105 TYR A N 1
ATOM 839 C CA . TYR A 1 105 ? 4.574 0.341 -0.170 1.00 95.19 105 TYR A CA 1
ATOM 840 C C . TYR A 1 105 ? 3.829 1.662 -0.267 1.00 95.19 105 TYR A C 1
ATOM 842 O O . TYR A 1 105 ? 4.344 2.660 -0.768 1.00 95.19 105 TYR A O 1
ATOM 850 N N . SER A 1 106 ? 2.631 1.680 0.298 1.00 95.00 106 SER A N 1
ATOM 851 C CA . SER A 1 106 ? 1.936 2.918 0.642 1.00 95.00 106 SER A CA 1
ATOM 852 C C . SER A 1 106 ? 1.778 3.001 2.153 1.00 95.00 106 SER A C 1
ATOM 854 O O . SER A 1 106 ? 1.892 1.994 2.856 1.00 95.00 106 SER A O 1
ATOM 856 N N . SER A 1 107 ? 1.456 4.186 2.663 1.00 92.31 107 SER A N 1
ATOM 857 C CA . SER A 1 107 ? 1.146 4.367 4.080 1.00 92.31 107 SER A CA 1
ATOM 858 C C . SER A 1 107 ? -0.137 5.154 4.272 1.00 92.31 107 SER A C 1
ATOM 860 O O . SER A 1 107 ? -0.396 6.083 3.506 1.00 92.31 107 SER A O 1
ATOM 862 N N . LYS A 1 108 ? -0.884 4.843 5.328 1.00 90.25 108 LYS A N 1
ATOM 863 C CA . LYS A 1 108 ? -2.084 5.573 5.729 1.00 90.25 108 LYS A CA 1
ATOM 864 C C . LYS A 1 108 ? -1.959 5.981 7.186 1.00 90.25 108 LYS A C 1
ATOM 866 O O . LYS A 1 108 ? -1.680 5.145 8.041 1.00 90.25 108 LYS A O 1
ATOM 871 N N . ASN A 1 109 ? -2.169 7.267 7.457 1.00 88.44 109 ASN A N 1
ATOM 872 C CA . ASN A 1 109 ? -2.356 7.723 8.827 1.00 88.44 109 ASN A CA 1
ATOM 873 C C . ASN A 1 109 ? -3.754 7.291 9.291 1.00 88.44 109 ASN A C 1
ATOM 875 O O . ASN A 1 109 ? -4.740 7.607 8.620 1.00 88.44 109 ASN A O 1
ATOM 879 N N . VAL A 1 110 ? -3.812 6.575 10.407 1.00 82.06 110 VAL A N 1
ATOM 880 C CA . VAL A 1 110 ? -5.019 6.097 11.077 1.00 82.06 110 VAL A CA 1
ATOM 881 C C . VAL A 1 110 ? -5.267 7.000 12.272 1.00 82.06 110 VAL A C 1
ATOM 883 O O . VAL A 1 110 ? -4.470 7.049 13.205 1.00 82.06 110 VAL A O 1
ATOM 886 N N . MET A 1 111 ? -6.365 7.746 12.230 1.00 82.12 111 MET A N 1
ATOM 887 C CA . MET A 1 111 ? -6.750 8.613 13.339 1.00 82.12 111 MET A CA 1
ATOM 888 C C . MET A 1 111 ? -7.271 7.780 14.519 1.00 82.12 111 MET A C 1
ATOM 890 O O . MET A 1 111 ? -7.854 6.718 14.298 1.00 82.12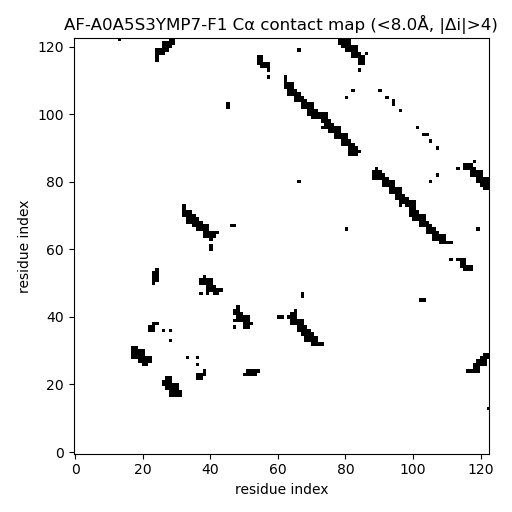 111 MET A O 1
ATOM 894 N N . PRO A 1 112 ? -7.186 8.282 15.765 1.00 76.88 112 PRO A N 1
ATOM 895 C CA . PRO A 1 112 ? -7.749 7.595 16.930 1.00 76.88 112 PRO A CA 1
ATOM 896 C C . PRO A 1 112 ? -9.246 7.270 16.812 1.00 76.88 112 PRO A C 1
ATOM 898 O O . PRO A 1 112 ? -9.714 6.325 17.436 1.00 76.88 112 PRO A O 1
ATOM 901 N N . SER A 1 113 ? -10.001 8.034 16.012 1.00 79.94 113 SER A N 1
ATOM 902 C CA . SER A 1 113 ? -11.416 7.779 15.715 1.00 79.94 113 SER A CA 1
ATOM 903 C C . SER A 1 113 ? -11.650 6.661 14.693 1.00 79.94 113 SER A C 1
ATOM 905 O O . SER A 1 113 ? -12.758 6.139 14.616 1.00 79.94 113 SER A O 1
ATOM 907 N N . GLN A 1 114 ? -10.639 6.275 13.911 1.00 79.00 114 GLN A N 1
ATOM 908 C CA . GLN A 1 114 ? -10.737 5.273 12.845 1.00 79.00 114 GLN A CA 1
ATOM 909 C C . GLN A 1 114 ? -10.366 3.882 13.363 1.00 79.00 114 GLN A C 1
ATOM 911 O O . GLN A 1 114 ? -9.445 3.215 12.883 1.00 79.00 114 GLN A O 1
ATOM 916 N N . THR A 1 115 ? -11.076 3.466 14.405 1.00 75.56 115 THR A N 1
ATOM 917 C CA . THR A 1 115 ? -10.883 2.169 15.052 1.00 75.56 115 THR A CA 1
ATOM 918 C C . THR A 1 115 ? -11.576 1.047 14.285 1.00 75.56 115 THR A C 1
ATOM 920 O O . THR A 1 115 ? -12.594 1.296 13.642 1.00 75.56 115 THR A O 1
ATOM 923 N N . GLY A 1 116 ? -11.103 -0.191 14.422 1.00 74.56 116 GLY A N 1
ATOM 924 C CA . GLY A 1 116 ? -11.767 -1.367 13.855 1.00 74.56 116 GLY A CA 1
ATOM 925 C C . GLY A 1 116 ? -11.111 -1.857 12.569 1.00 74.56 116 GLY A C 1
ATOM 926 O O . GLY A 1 116 ? -9.891 -1.772 12.416 1.00 74.56 116 GLY A O 1
ATOM 927 N N . ASP A 1 117 ? -11.916 -2.414 11.668 1.00 77.19 117 ASP A N 1
ATOM 928 C CA . ASP A 1 117 ? -11.404 -3.170 10.530 1.00 77.19 117 ASP A CA 1
ATOM 929 C C . ASP A 1 117 ? -10.822 -2.264 9.447 1.00 77.19 117 ASP A C 1
ATOM 931 O O . ASP A 1 117 ? -11.490 -1.389 8.889 1.00 77.19 117 ASP A O 1
ATOM 935 N N . TRP A 1 118 ? -9.557 -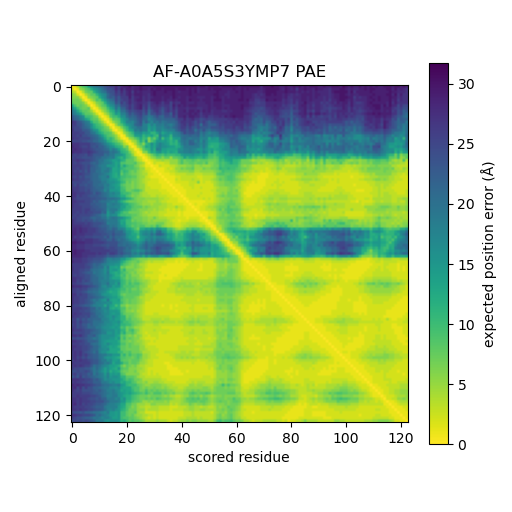2.529 9.138 1.00 82.06 118 TRP A N 1
ATOM 936 C CA . TRP A 1 118 ? -8.834 -1.947 8.022 1.00 82.06 118 TRP A CA 1
ATOM 937 C C . TRP A 1 118 ? -8.481 -3.041 7.032 1.00 82.06 118 TRP A C 1
ATOM 939 O O . TRP A 1 118 ? -8.096 -4.144 7.418 1.00 82.06 118 TRP A O 1
ATOM 949 N N . ARG A 1 119 ? -8.576 -2.710 5.752 1.00 83.81 119 ARG A N 1
ATOM 950 C CA . ARG A 1 119 ? -8.334 -3.636 4.652 1.00 83.81 119 ARG A CA 1
ATOM 951 C C . ARG A 1 119 ? -7.650 -2.896 3.518 1.00 83.81 119 ARG A C 1
ATOM 953 O O . ARG A 1 119 ? -7.926 -1.718 3.306 1.00 83.81 119 ARG A O 1
ATOM 960 N N . VAL A 1 120 ? -6.765 -3.568 2.790 1.00 86.81 120 VAL A N 1
ATOM 961 C CA . VAL A 1 120 ? -6.113 -2.976 1.616 1.00 86.81 120 VAL A CA 1
ATOM 962 C C . VAL A 1 120 ? -6.304 -3.883 0.414 1.00 86.81 120 VAL A C 1
ATOM 964 O O . VAL A 1 120 ? -5.968 -5.058 0.480 1.00 86.81 120 VAL A O 1
ATOM 967 N N . GLU A 1 121 ? -6.856 -3.374 -0.679 1.00 88.88 121 GLU A N 1
ATOM 968 C CA . GLU A 1 121 ? -6.865 -4.101 -1.953 1.00 88.88 121 GLU A CA 1
ATOM 969 C C . GLU A 1 121 ? -5.699 -3.652 -2.820 1.00 88.88 121 GLU A C 1
ATOM 971 O O . GLU A 1 121 ? -5.275 -2.495 -2.758 1.00 88.88 121 GLU A O 1
ATOM 976 N N . VAL A 1 122 ? -5.196 -4.585 -3.624 1.00 90.25 122 VAL A N 1
ATOM 977 C CA . VAL A 1 122 ? -4.237 -4.292 -4.680 1.00 90.25 122 VAL A CA 1
ATOM 978 C C . VAL A 1 122 ? -4.919 -4.542 -6.005 1.00 90.25 122 VAL A C 1
ATOM 980 O O . VAL A 1 122 ? -5.369 -5.664 -6.256 1.00 90.25 122 VAL A O 1
ATOM 983 N N . VAL A 1 123 ? -4.995 -3.488 -6.808 1.00 88.69 123 VAL A N 1
ATOM 984 C CA . VAL A 1 123 ? -5.421 -3.554 -8.204 1.00 88.69 123 VAL A CA 1
ATOM 985 C C . VAL A 1 123 ? -4.208 -3.213 -9.049 1.00 88.69 123 VAL A C 1
ATOM 987 O O . VAL A 1 123 ? -3.744 -2.054 -9.035 1.00 88.69 123 VAL A O 1
#

Solvent-accessible surface area (backbone atoms only — not comparable to full-atom values): 7348 Å² total; per-residue (Å²): 138,83,83,86,84,88,87,85,78,89,69,84,80,75,63,95,77,54,53,65,48,73,42,43,39,69,13,42,35,40,54,89,37,37,84,42,57,43,36,16,75,46,70,55,97,90,37,68,78,50,74,50,66,67,70,51,59,63,91,75,61,75,52,42,41,32,43,39,38,32,38,36,83,45,50,82,38,71,39,31,45,37,35,25,48,79,86,40,83,76,47,78,45,83,44,77,29,88,35,58,67,36,75,50,68,53,73,47,77,48,55,92,85,67,57,47,55,54,33,43,36,51,86

InterPro domains:
  IPR022606 Domain of unknown function DUF2914 [PF11141] (77-123)

pLDDT: mean 75.64, std 20.74, range [35.72, 97.06]